Protein AF-A0A659XXM7-F1 (afdb_monomer_lite)

Sequence (68 aa):
KIPRGVLLVGPPGTGKTLLARSVAGEANVPFFTISGSDFVEMFVGVGASRVRDMFDQAKKNAPCIIFI

pLDDT: mean 89.42, std 8.16, range [68.88, 96.81]

Radius of gyration: 13.51 Å; chains: 1; bounding box: 37×32×30 Å

Structure (mmCIF, N/CA/C/O backbone):
data_AF-A0A659XXM7-F1
#
_entry.id   AF-A0A659XXM7-F1
#
loop_
_atom_site.group_PDB
_atom_site.id
_atom_site.type_symbol
_atom_site.label_atom_id
_atom_site.label_alt_id
_atom_site.label_comp_id
_atom_site.label_asym_id
_atom_site.label_entity_id
_atom_site.label_seq_id
_atom_site.pdbx_PDB_ins_code
_atom_site.Cartn_x
_atom_site.Cartn_y
_atom_site.Cartn_z
_atom_site.occupancy
_atom_site.B_iso_or_equiv
_atom_site.auth_seq_id
_atom_site.auth_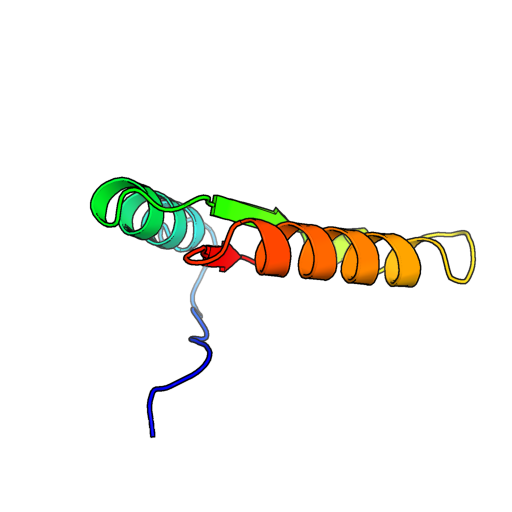comp_id
_atom_site.auth_asym_id
_atom_site.auth_atom_id
_atom_site.pdbx_PDB_model_num
ATOM 1 N N . LYS A 1 1 ? -21.586 -2.771 0.734 1.00 68.88 1 LYS A N 1
ATOM 2 C CA . LYS A 1 1 ? -20.275 -3.459 0.883 1.00 68.88 1 LYS A CA 1
ATOM 3 C C . LYS A 1 1 ? -19.192 -2.393 0.746 1.00 68.88 1 LYS A C 1
ATOM 5 O O . LYS A 1 1 ? -19.238 -1.683 -0.246 1.00 68.88 1 LYS A O 1
ATOM 10 N N . ILE A 1 2 ? -18.304 -2.220 1.728 1.00 83.56 2 ILE A N 1
ATOM 11 C CA . ILE A 1 2 ? -17.254 -1.183 1.679 1.00 83.56 2 ILE A CA 1
ATOM 12 C C . ILE A 1 2 ? -16.142 -1.657 0.720 1.00 83.56 2 ILE A C 1
ATOM 14 O O . ILE A 1 2 ? -15.762 -2.832 0.806 1.00 83.56 2 ILE A O 1
ATOM 18 N N . PRO A 1 3 ? -15.656 -0.814 -0.214 1.00 90.25 3 PRO A N 1
ATOM 19 C CA . PRO A 1 3 ? -14.547 -1.173 -1.096 1.00 90.25 3 PRO A CA 1
ATOM 20 C C . PRO A 1 3 ? -13.281 -1.486 -0.285 1.00 90.25 3 PRO A C 1
ATOM 22 O O . PRO A 1 3 ? -13.019 -0.872 0.744 1.00 90.25 3 PRO A O 1
ATOM 25 N N . ARG A 1 4 ? -12.508 -2.479 -0.737 1.00 87.69 4 ARG A N 1
ATOM 26 C CA . ARG A 1 4 ? -11.328 -3.009 -0.023 1.00 87.69 4 ARG A CA 1
ATOM 27 C C . ARG A 1 4 ? -9.992 -2.486 -0.566 1.00 87.69 4 ARG A C 1
ATOM 29 O O . ARG A 1 4 ? -8.958 -2.807 0.003 1.00 87.69 4 ARG A O 1
ATOM 36 N N . GLY A 1 5 ? -10.002 -1.733 -1.665 1.00 92.44 5 GLY A N 1
ATOM 37 C CA . GLY A 1 5 ? -8.789 -1.249 -2.316 1.00 92.44 5 GLY A CA 1
ATOM 38 C C . GLY A 1 5 ? -9.087 -0.292 -3.465 1.00 92.44 5 GLY A C 1
ATOM 39 O O . GLY A 1 5 ? -10.216 -0.228 -3.956 1.00 92.44 5 GLY A O 1
ATOM 40 N N . VAL A 1 6 ? -8.058 0.450 -3.867 1.00 93.69 6 VAL A N 1
ATOM 41 C CA . VAL A 1 6 ? -8.076 1.432 -4.956 1.00 93.69 6 VAL A CA 1
ATOM 42 C C . VAL A 1 6 ? -6.808 1.238 -5.783 1.00 93.69 6 VAL A C 1
ATOM 44 O O . VAL A 1 6 ? -5.753 0.952 -5.225 1.00 93.69 6 VAL A O 1
ATOM 47 N N . LEU A 1 7 ? -6.907 1.401 -7.102 1.00 94.94 7 LEU A N 1
ATOM 48 C CA . LEU A 1 7 ? -5.764 1.382 -8.012 1.00 94.94 7 LEU A CA 1
ATOM 49 C C . LEU A 1 7 ? -5.489 2.803 -8.517 1.00 94.94 7 LEU A C 1
ATOM 51 O O . LEU A 1 7 ? -6.372 3.434 -9.095 1.00 94.94 7 LEU A O 1
ATOM 55 N N . LEU A 1 8 ? -4.265 3.297 -8.320 1.00 93.94 8 LEU A N 1
ATOM 56 C CA . LEU A 1 8 ? -3.821 4.601 -8.821 1.00 93.94 8 LEU A CA 1
ATOM 57 C C . LEU A 1 8 ? -2.947 4.407 -10.067 1.00 93.94 8 LEU A C 1
ATOM 59 O O . LEU A 1 8 ? -1.852 3.856 -9.974 1.00 93.94 8 LEU A O 1
ATOM 63 N N . VAL A 1 9 ? -3.399 4.893 -11.226 1.00 95.50 9 VAL A N 1
ATOM 64 C CA . VAL A 1 9 ? -2.691 4.753 -12.514 1.00 95.50 9 VAL A CA 1
ATOM 65 C C . VAL A 1 9 ? -2.329 6.125 -13.075 1.00 95.50 9 VAL A C 1
ATOM 67 O O . VAL A 1 9 ? -3.117 7.063 -13.008 1.00 95.50 9 VAL A O 1
ATOM 70 N N . GLY A 1 10 ? -1.125 6.249 -13.632 1.00 95.44 10 GLY A N 1
ATOM 71 C CA . GLY A 1 10 ? -0.678 7.447 -14.344 1.00 95.44 10 GLY A CA 1
ATOM 72 C C . GLY A 1 10 ? 0.848 7.534 -14.446 1.00 95.44 10 GLY A C 1
ATOM 73 O O . GLY A 1 10 ? 1.534 6.751 -13.779 1.00 95.44 10 GLY A O 1
ATOM 74 N N . PRO A 1 11 ? 1.390 8.498 -15.215 1.00 96.25 11 PRO A N 1
ATOM 75 C CA . PRO A 1 11 ? 2.832 8.705 -15.388 1.00 96.25 11 PRO A CA 1
ATOM 76 C C . PRO A 1 11 ? 3.607 8.813 -14.060 1.00 96.25 11 PRO A C 1
ATOM 78 O O . PRO A 1 11 ? 3.029 9.199 -13.038 1.00 96.25 11 PRO A O 1
ATOM 81 N N . PRO A 1 12 ? 4.907 8.479 -14.012 1.00 93.19 12 PRO A N 1
ATOM 82 C CA . PRO A 1 12 ? 5.722 8.728 -12.821 1.00 93.19 12 PRO A CA 1
ATOM 83 C C . PRO A 1 12 ? 5.717 10.225 -12.461 1.00 93.19 12 PRO A C 1
ATOM 85 O O . PRO A 1 12 ? 5.557 11.081 -13.324 1.00 93.19 12 PRO A O 1
ATOM 88 N N . GLY A 1 13 ? 5.844 10.549 -11.172 1.00 93.44 13 GLY A N 1
ATOM 89 C CA . GLY A 1 13 ? 5.853 11.942 -10.701 1.00 93.44 13 GLY A CA 1
ATOM 90 C C . GLY A 1 13 ? 4.478 12.599 -10.500 1.00 93.44 13 GLY A C 1
ATOM 91 O O . GLY A 1 13 ? 4.422 13.692 -9.954 1.00 93.44 13 GLY A O 1
ATOM 92 N N . THR A 1 14 ? 3.356 11.938 -10.818 1.00 95.38 14 THR A N 1
ATOM 93 C CA . THR A 1 14 ? 1.998 12.497 -10.601 1.00 95.38 14 THR A CA 1
ATOM 94 C C . THR A 1 14 ? 1.502 12.472 -9.145 1.00 95.38 14 THR A C 1
ATOM 96 O O . THR A 1 14 ? 0.308 12.591 -8.891 1.00 95.38 14 THR A O 1
ATOM 99 N N . GLY A 1 15 ? 2.387 12.258 -8.167 1.00 94.19 15 GLY A N 1
ATOM 100 C CA . GLY A 1 15 ? 2.031 12.336 -6.745 1.00 94.19 15 GLY A CA 1
ATOM 101 C C . GLY A 1 15 ? 1.220 11.163 -6.175 1.00 94.19 15 GLY A C 1
ATOM 102 O O . GLY A 1 15 ? 0.726 11.280 -5.062 1.00 94.19 15 GLY A O 1
ATOM 103 N N . LYS A 1 16 ? 1.105 10.016 -6.862 1.00 95.69 16 LYS A N 1
ATOM 104 C CA . LYS A 1 16 ? 0.348 8.834 -6.375 1.00 95.69 16 LYS A CA 1
ATOM 105 C C . LYS A 1 16 ? 0.744 8.396 -4.956 1.00 95.69 16 LYS A C 1
ATOM 107 O O . LYS A 1 16 ? -0.111 8.228 -4.093 1.00 95.69 16 LYS A O 1
ATOM 112 N N . THR A 1 17 ? 2.046 8.258 -4.707 1.00 92.94 17 THR A N 1
ATOM 113 C CA . THR A 1 17 ? 2.584 7.878 -3.390 1.00 92.94 17 THR A CA 1
ATOM 114 C C . THR A 1 17 ? 2.370 8.972 -2.346 1.00 92.94 17 THR A C 1
ATOM 116 O O . THR A 1 17 ? 2.111 8.670 -1.183 1.00 92.94 17 THR A O 1
ATOM 119 N N . LEU A 1 18 ? 2.461 10.243 -2.757 1.00 94.88 18 LEU A N 1
ATOM 120 C CA . LEU A 1 18 ? 2.222 11.383 -1.873 1.00 94.88 18 LEU A CA 1
ATOM 121 C C . LEU A 1 18 ? 0.759 11.407 -1.428 1.00 94.88 18 LEU A C 1
ATOM 123 O O . LEU A 1 18 ? 0.497 11.494 -0.239 1.00 94.88 18 LEU A O 1
ATOM 127 N N . LEU A 1 19 ? -0.172 11.227 -2.367 1.00 95.25 19 LEU A N 1
ATOM 128 C CA . LEU A 1 19 ? -1.604 11.171 -2.095 1.00 95.25 19 LEU A CA 1
ATOM 129 C C . LEU A 1 19 ? -1.937 10.069 -1.087 1.00 95.25 19 LEU A C 1
ATOM 131 O O . LEU A 1 19 ? -2.612 10.337 -0.100 1.00 95.25 19 LEU A O 1
ATOM 135 N N . ALA A 1 20 ? -1.424 8.851 -1.285 1.00 94.56 20 ALA A N 1
ATOM 136 C CA . ALA A 1 20 ? -1.669 7.746 -0.358 1.00 94.56 20 ALA A CA 1
ATOM 137 C C . ALA A 1 20 ? -1.147 8.042 1.062 1.00 94.56 20 ALA A C 1
ATOM 139 O O . ALA A 1 20 ? -1.839 7.779 2.046 1.00 94.56 20 ALA A O 1
ATOM 140 N N . ARG A 1 21 ? 0.046 8.641 1.169 1.00 94.69 21 ARG A N 1
ATOM 141 C CA . ARG A 1 21 ? 0.645 9.031 2.452 1.00 94.69 21 ARG A CA 1
ATOM 142 C C . ARG A 1 21 ? -0.128 10.160 3.132 1.00 94.69 21 ARG A C 1
ATOM 144 O O . ARG A 1 21 ? -0.372 10.081 4.331 1.00 94.69 21 ARG A O 1
ATOM 151 N N . SER A 1 22 ? -0.517 11.187 2.380 1.00 96.12 22 SER A N 1
ATOM 152 C CA . SER A 1 22 ? -1.311 12.306 2.890 1.00 96.12 22 SER A CA 1
ATOM 153 C C . SER A 1 22 ? -2.657 11.822 3.414 1.00 96.12 22 SER A C 1
ATOM 155 O O . SER A 1 22 ? -3.027 12.182 4.520 1.00 96.12 22 SER A O 1
ATOM 157 N N . VAL A 1 23 ? -3.346 10.934 2.689 1.00 94.94 23 VAL A N 1
ATOM 158 C CA . VAL A 1 23 ? -4.618 10.349 3.148 1.00 94.94 23 VAL A CA 1
ATOM 159 C C . VAL A 1 23 ? -4.446 9.585 4.463 1.00 94.94 23 VAL A C 1
ATOM 161 O O . VAL A 1 23 ? -5.281 9.716 5.353 1.00 94.94 23 VAL A O 1
ATOM 164 N N . ALA A 1 24 ? -3.365 8.816 4.617 1.00 95.25 24 ALA A N 1
ATOM 165 C CA . ALA A 1 24 ? -3.090 8.114 5.870 1.00 95.25 24 ALA A CA 1
ATOM 166 C C . ALA A 1 24 ? -2.792 9.073 7.033 1.00 95.25 24 ALA A C 1
ATOM 168 O O . ALA A 1 24 ? -3.256 8.840 8.147 1.00 95.25 24 ALA A O 1
ATOM 169 N N . GLY A 1 25 ? -2.068 10.164 6.758 1.00 95.25 25 GLY A N 1
ATOM 170 C CA . GLY A 1 25 ? -1.800 11.231 7.723 1.00 95.25 25 GLY A CA 1
ATOM 171 C C . GLY A 1 25 ? -3.070 11.957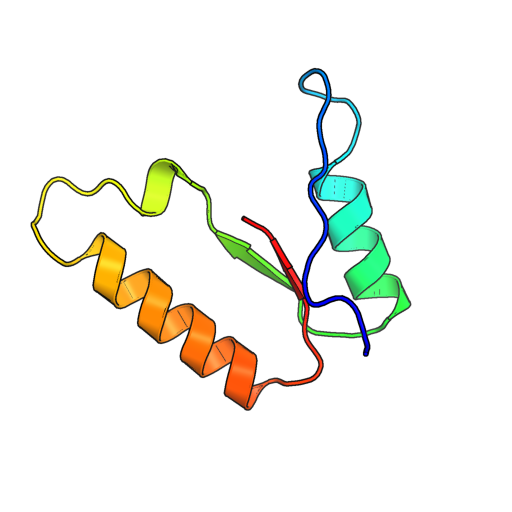 8.170 1.00 95.25 25 GLY A C 1
ATOM 172 O O . GLY A 1 25 ? -3.295 12.092 9.367 1.00 95.25 25 GLY A O 1
ATOM 173 N N . GLU A 1 26 ? -3.935 12.339 7.229 1.00 96.81 26 GLU A N 1
ATOM 174 C CA . GLU A 1 26 ? -5.221 12.995 7.515 1.00 96.81 26 GLU A CA 1
ATOM 175 C C . GLU A 1 26 ? -6.184 12.077 8.279 1.00 96.8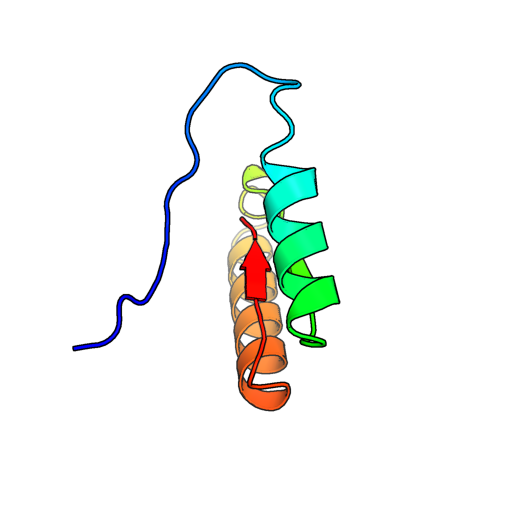1 26 GLU A C 1
ATOM 177 O O . GLU A 1 26 ? -6.891 12.513 9.184 1.00 96.81 26 GLU A O 1
ATOM 182 N N . ALA A 1 27 ? -6.191 10.781 7.956 1.00 94.38 27 ALA A N 1
ATOM 183 C CA . ALA A 1 27 ? -6.968 9.788 8.693 1.00 94.38 27 ALA A CA 1
ATOM 184 C C . ALA A 1 27 ? -6.327 9.391 10.038 1.00 94.38 27 ALA A C 1
ATOM 186 O O . ALA A 1 27 ? -6.947 8.659 10.807 1.00 94.38 27 ALA A O 1
ATOM 187 N N . ASN A 1 28 ? -5.105 9.858 10.321 1.00 95.44 28 ASN A N 1
ATOM 188 C CA . ASN A 1 28 ? -4.294 9.506 11.487 1.00 95.44 28 ASN A CA 1
ATOM 189 C C . ASN A 1 28 ? -4.187 7.986 11.714 1.00 95.44 28 ASN A C 1
ATOM 191 O O . ASN A 1 28 ? -4.329 7.484 12.830 1.00 95.44 28 ASN A O 1
ATOM 195 N N . VAL A 1 29 ? -3.968 7.244 10.626 1.00 96.38 29 VAL A N 1
ATOM 196 C CA . VAL A 1 29 ? -3.818 5.786 10.638 1.00 96.38 29 VAL A CA 1
ATOM 197 C C . VAL A 1 29 ? -2.410 5.380 10.204 1.00 96.38 29 VAL A C 1
ATOM 199 O O . VAL A 1 29 ? -1.794 6.070 9.386 1.00 96.38 29 VAL A O 1
ATOM 202 N N . PRO A 1 30 ? -1.879 4.243 10.687 1.00 96.00 30 PRO A N 1
ATOM 203 C CA . PRO A 1 30 ? -0.595 3.730 10.230 1.00 96.00 30 PRO A CA 1
ATOM 204 C C . PRO A 1 30 ? -0.553 3.545 8.706 1.00 96.00 30 PRO A C 1
ATOM 206 O O . PRO A 1 30 ? -1.494 3.018 8.103 1.00 96.00 30 PRO A O 1
ATOM 209 N N . PHE A 1 31 ? 0.564 3.953 8.099 1.00 95.25 31 PHE A N 1
ATOM 210 C CA . PHE A 1 31 ? 0.822 3.849 6.663 1.00 95.25 31 PHE A CA 1
ATOM 211 C C . PHE A 1 31 ? 1.946 2.845 6.397 1.00 95.25 31 PHE A C 1
ATOM 213 O O . PHE A 1 31 ? 3.113 3.119 6.675 1.00 95.25 31 PHE A O 1
ATOM 220 N N . PHE A 1 32 ? 1.593 1.685 5.851 1.00 94.12 32 PHE A N 1
ATOM 221 C CA . PHE A 1 32 ? 2.539 0.648 5.449 1.00 94.12 32 PHE A CA 1
ATOM 222 C C . PHE A 1 32 ? 2.842 0.776 3.958 1.00 94.12 32 PHE A C 1
ATOM 224 O O . PHE A 1 32 ? 1.924 0.883 3.149 1.00 94.12 32 PHE A O 1
ATOM 231 N N . THR A 1 33 ? 4.118 0.732 3.583 1.00 91.19 33 THR A N 1
ATOM 232 C CA . THR A 1 33 ? 4.555 0.770 2.181 1.00 91.19 33 THR A CA 1
ATOM 233 C C . THR A 1 33 ? 5.389 -0.455 1.854 1.00 91.19 33 THR A C 1
ATOM 235 O O . THR A 1 33 ? 6.327 -0.756 2.591 1.00 91.19 33 THR A O 1
ATOM 238 N N . ILE A 1 34 ? 5.102 -1.110 0.736 1.00 89.00 34 ILE A N 1
ATOM 239 C CA . ILE A 1 34 ? 5.945 -2.156 0.149 1.00 89.00 34 ILE A CA 1
ATOM 240 C C . ILE A 1 34 ? 6.113 -1.862 -1.331 1.00 89.00 34 ILE A C 1
ATOM 242 O O . ILE A 1 34 ? 5.176 -1.390 -1.963 1.00 89.00 34 ILE A O 1
ATOM 246 N N . SER A 1 35 ? 7.293 -2.109 -1.886 1.00 86.38 35 SER A N 1
ATOM 247 C CA . SER A 1 35 ? 7.478 -2.014 -3.328 1.00 86.38 35 SER A CA 1
ATOM 248 C C . SER A 1 35 ? 7.124 -3.343 -3.984 1.00 86.38 35 SER A C 1
ATOM 250 O O . SER A 1 35 ? 7.515 -4.401 -3.495 1.00 86.38 35 SER A O 1
ATOM 252 N N . GLY A 1 36 ? 6.474 -3.308 -5.151 1.00 81.19 36 GLY A N 1
ATOM 253 C CA . GLY A 1 36 ? 6.281 -4.481 -6.018 1.00 81.19 36 GLY A CA 1
ATOM 254 C C . GLY A 1 36 ? 7.573 -5.261 -6.328 1.00 81.19 36 GLY A C 1
ATOM 255 O O . GLY A 1 36 ? 7.538 -6.471 -6.541 1.00 81.19 36 GLY A O 1
ATOM 256 N N . SER A 1 37 ? 8.730 -4.594 -6.299 1.00 81.50 37 SER A N 1
ATOM 257 C CA . SER A 1 37 ? 10.041 -5.238 -6.446 1.00 81.50 37 SER A CA 1
ATOM 258 C C . SER A 1 37 ? 10.428 -6.111 -5.253 1.00 81.50 37 SER A C 1
ATOM 260 O O . SER A 1 37 ? 11.127 -7.100 -5.436 1.00 81.50 37 SER A O 1
ATOM 262 N N . ASP A 1 38 ? 9.946 -5.796 -4.049 1.00 77.25 38 ASP A N 1
ATOM 263 C CA . ASP A 1 38 ? 10.300 -6.511 -2.812 1.00 77.25 38 ASP A CA 1
ATOM 264 C C . ASP A 1 38 ? 9.688 -7.922 -2.765 1.00 77.25 38 ASP A C 1
ATOM 266 O O . ASP A 1 38 ? 10.046 -8.755 -1.931 1.00 77.25 38 ASP A O 1
ATOM 270 N N . PHE A 1 39 ? 8.758 -8.199 -3.681 1.00 69.19 39 PHE A N 1
ATOM 271 C CA . PHE A 1 39 ? 8.160 -9.512 -3.887 1.00 69.19 39 PHE A CA 1
ATOM 272 C C . PHE A 1 39 ? 9.081 -10.449 -4.687 1.00 69.19 39 PHE A C 1
ATOM 274 O O . PHE A 1 39 ? 8.894 -11.666 -4.635 1.00 69.19 39 PHE A O 1
ATOM 281 N N . VAL A 1 40 ? 10.062 -9.905 -5.419 1.00 69.88 40 VAL A N 1
ATOM 282 C CA . VAL A 1 40 ? 10.977 -10.652 -6.289 1.00 69.88 40 VAL A CA 1
ATOM 283 C C . VAL A 1 40 ? 12.349 -10.722 -5.623 1.00 69.88 40 VAL A C 1
ATOM 285 O O . VAL A 1 40 ? 13.160 -9.807 -5.715 1.00 69.88 40 VAL A O 1
ATOM 288 N N . GLU A 1 41 ? 12.610 -11.835 -4.945 1.00 69.12 41 GLU A N 1
ATOM 289 C CA . GLU A 1 41 ? 13.870 -12.104 -4.245 1.00 69.12 41 GLU A CA 1
ATOM 290 C C . GLU A 1 41 ? 14.590 -13.301 -4.886 1.00 69.12 41 GLU A C 1
ATOM 292 O O . GLU A 1 41 ? 13.952 -14.224 -5.397 1.00 69.12 41 GLU A O 1
ATOM 297 N N . MET A 1 42 ? 15.929 -13.302 -4.834 1.00 69.50 42 MET A N 1
ATOM 298 C CA . MET A 1 42 ? 16.769 -14.397 -5.353 1.00 69.50 42 MET A CA 1
ATOM 299 C C . MET A 1 42 ? 16.520 -15.717 -4.601 1.00 69.50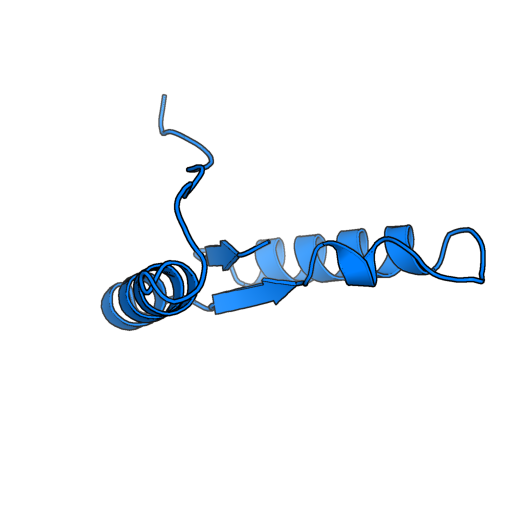 42 MET A C 1
ATOM 301 O O . MET A 1 42 ? 16.710 -16.801 -5.151 1.00 69.50 42 MET A O 1
ATOM 305 N N . PHE A 1 43 ? 16.068 -15.626 -3.348 1.00 69.94 43 PHE A N 1
ATOM 306 C CA . PHE A 1 43 ? 15.769 -16.768 -2.495 1.00 69.94 43 PHE A CA 1
ATOM 307 C C . PHE A 1 43 ? 14.269 -17.065 -2.478 1.00 69.94 43 PHE A C 1
ATOM 309 O O . PHE A 1 43 ? 13.442 -16.234 -2.086 1.00 69.94 43 PHE A O 1
ATOM 316 N N . VAL A 1 44 ? 13.924 -18.290 -2.876 1.00 74.44 44 VAL A N 1
ATOM 317 C CA . VAL A 1 44 ? 12.542 -18.775 -2.933 1.00 74.44 44 VAL A CA 1
ATOM 318 C C . VAL A 1 44 ? 11.862 -18.607 -1.571 1.00 74.44 44 VAL A C 1
ATOM 320 O O . VAL A 1 44 ? 12.383 -19.020 -0.539 1.00 74.44 44 VAL A O 1
ATOM 323 N N . GLY A 1 45 ? 10.671 -18.005 -1.569 1.00 74.81 45 GLY A N 1
ATOM 324 C CA . GLY A 1 45 ? 9.814 -17.899 -0.384 1.00 74.81 45 GLY A CA 1
ATOM 325 C C . GLY A 1 45 ? 10.103 -16.721 0.553 1.00 74.81 45 GLY A C 1
ATOM 326 O O . GLY A 1 45 ? 9.233 -16.396 1.362 1.00 74.81 45 GLY A O 1
ATOM 327 N N . VAL A 1 46 ? 11.240 -16.029 0.414 1.00 81.88 46 VAL A N 1
ATOM 328 C CA . VAL A 1 46 ? 11.585 -14.869 1.262 1.00 81.88 46 VAL A CA 1
ATOM 329 C C . VAL A 1 46 ? 10.648 -13.688 0.999 1.00 81.88 46 VAL A C 1
ATOM 331 O O . VAL A 1 46 ? 10.058 -13.156 1.942 1.00 81.88 46 VAL A O 1
ATOM 334 N N . GLY A 1 47 ? 10.419 -13.343 -0.274 1.00 81.81 47 GLY A N 1
ATOM 335 C CA . GLY A 1 47 ? 9.468 -12.289 -0.652 1.00 81.81 47 GLY A CA 1
ATOM 336 C C . GLY A 1 47 ? 8.050 -12.585 -0.149 1.00 81.81 47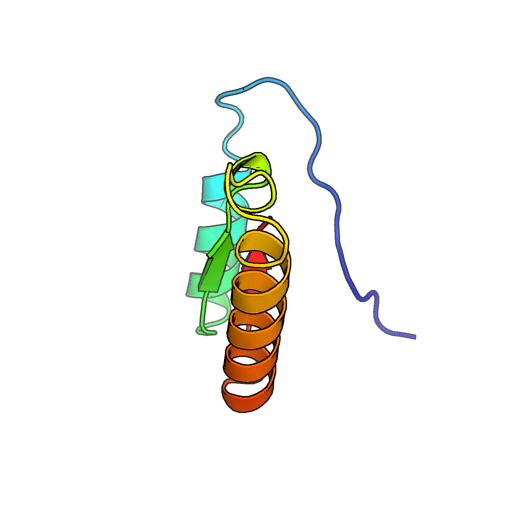 GLY A C 1
ATOM 337 O O . GLY A 1 47 ? 7.412 -11.744 0.479 1.00 81.81 47 GLY A O 1
ATOM 338 N N . ALA A 1 48 ? 7.585 -13.829 -0.308 1.00 83.88 48 ALA A N 1
ATOM 339 C CA . ALA A 1 48 ? 6.264 -14.247 0.163 1.00 83.88 48 ALA A CA 1
ATOM 340 C C . ALA A 1 48 ? 6.117 -14.193 1.697 1.00 83.88 48 ALA A C 1
ATOM 342 O O . ALA A 1 48 ? 5.028 -13.893 2.188 1.00 83.88 48 ALA A O 1
ATOM 343 N N . SER A 1 49 ? 7.183 -14.478 2.458 1.00 86.81 49 SER A N 1
ATOM 344 C CA . SER A 1 49 ? 7.153 -14.364 3.922 1.00 86.81 49 SER A CA 1
ATOM 345 C C . SER A 1 49 ? 7.000 -12.917 4.369 1.00 86.81 49 SER A C 1
ATOM 347 O O . SER A 1 49 ? 6.092 -12.626 5.141 1.00 86.81 49 SER A O 1
ATOM 349 N N . ARG A 1 50 ? 7.798 -11.995 3.812 1.00 83.88 50 ARG A N 1
ATOM 350 C CA . ARG A 1 50 ? 7.730 -10.569 4.173 1.00 83.88 50 ARG A CA 1
ATOM 351 C C . ARG A 1 50 ? 6.348 -9.972 3.951 1.00 83.88 50 ARG A C 1
ATOM 353 O O . ARG A 1 50 ? 5.868 -9.206 4.781 1.00 83.88 50 ARG A O 1
ATOM 360 N N . VAL A 1 51 ? 5.695 -10.344 2.851 1.00 86.69 51 VAL A N 1
ATOM 361 C CA . VAL A 1 51 ? 4.329 -9.901 2.555 1.00 86.69 51 VAL A CA 1
ATOM 362 C C . VAL A 1 51 ? 3.374 -10.388 3.636 1.00 86.69 51 VAL A C 1
ATOM 364 O O . VAL A 1 51 ? 2.618 -9.590 4.180 1.00 86.69 51 VAL A O 1
ATOM 367 N N . ARG A 1 52 ? 3.428 -11.676 3.998 1.00 89.44 52 ARG A N 1
ATOM 368 C CA . ARG A 1 52 ? 2.579 -12.219 5.069 1.00 89.44 52 ARG A CA 1
ATOM 369 C C . ARG A 1 52 ? 2.815 -11.499 6.394 1.00 89.44 52 ARG A C 1
ATOM 371 O O . ARG A 1 52 ? 1.847 -11.048 7.001 1.00 89.44 52 ARG A O 1
ATOM 378 N N . ASP A 1 53 ? 4.074 -11.313 6.776 1.00 91.12 53 ASP A N 1
ATOM 379 C CA . ASP A 1 53 ? 4.442 -10.650 8.027 1.00 91.12 53 ASP A CA 1
ATOM 380 C C . ASP A 1 53 ? 3.942 -9.199 8.064 1.00 91.12 53 ASP A C 1
ATOM 382 O O . ASP A 1 53 ? 3.398 -8.751 9.075 1.00 91.12 53 ASP A O 1
ATOM 386 N N . MET A 1 54 ? 4.051 -8.474 6.946 1.00 91.06 54 MET A N 1
ATOM 387 C CA . MET A 1 54 ? 3.544 -7.106 6.829 1.00 91.06 54 MET A CA 1
ATOM 388 C C . MET A 1 54 ? 2.016 -7.049 6.929 1.00 91.06 54 MET A C 1
ATOM 390 O O . MET A 1 54 ? 1.485 -6.234 7.684 1.00 91.06 54 MET A O 1
ATOM 394 N N . PHE A 1 55 ? 1.295 -7.943 6.248 1.00 92.50 55 PHE A N 1
ATOM 395 C CA . PHE A 1 55 ? -0.163 -8.016 6.368 1.00 92.50 55 PHE A CA 1
ATOM 396 C C . PHE A 1 55 ? -0.614 -8.403 7.783 1.00 92.50 55 PHE A C 1
ATOM 398 O O . PHE A 1 55 ? -1.636 -7.904 8.258 1.00 92.50 55 PHE A O 1
ATOM 405 N N . ASP A 1 56 ? 0.130 -9.254 8.486 1.00 94.94 56 ASP A N 1
ATOM 406 C CA . ASP A 1 56 ? -0.186 -9.624 9.865 1.00 94.94 56 ASP A CA 1
ATOM 407 C C . ASP A 1 56 ? 0.104 -8.489 10.854 1.00 94.94 56 ASP A C 1
ATOM 409 O O . ASP A 1 56 ? -0.670 -8.282 11.793 1.00 94.94 56 ASP A O 1
ATOM 413 N N . GLN A 1 57 ? 1.145 -7.685 10.620 1.00 93.00 57 GLN A N 1
ATOM 414 C CA . GLN A 1 57 ? 1.356 -6.432 11.349 1.00 93.00 57 GLN A CA 1
ATOM 415 C C . GLN A 1 57 ? 0.246 -5.416 11.057 1.00 93.00 57 GLN A C 1
ATOM 417 O O . GLN A 1 57 ? -0.279 -4.804 11.986 1.00 93.00 57 GLN A O 1
ATOM 422 N N . ALA A 1 58 ? -0.167 -5.265 9.800 1.00 94.12 58 ALA A N 1
ATOM 423 C CA . ALA A 1 58 ? -1.233 -4.347 9.417 1.00 94.12 58 ALA A CA 1
ATOM 424 C C . ALA A 1 58 ? -2.574 -4.717 10.076 1.00 94.12 58 ALA A C 1
ATOM 426 O O . ALA A 1 58 ? -3.257 -3.845 10.611 1.00 94.12 58 ALA A O 1
ATOM 427 N N . LYS A 1 59 ? -2.919 -6.013 10.134 1.00 94.19 59 LYS A N 1
ATOM 428 C CA . LYS A 1 59 ? -4.114 -6.501 10.851 1.00 94.19 59 LYS A CA 1
ATOM 429 C C . LYS A 1 59 ? -4.087 -6.158 12.342 1.00 94.19 59 LYS A C 1
ATOM 431 O O . LYS A 1 59 ? -5.123 -5.793 12.887 1.00 94.19 59 LYS A O 1
ATOM 436 N N . LYS A 1 60 ? -2.925 -6.274 12.999 1.00 96.00 60 LYS A N 1
ATOM 437 C CA . LYS A 1 60 ? -2.759 -5.930 14.426 1.00 96.00 60 LYS A CA 1
ATOM 438 C C . LYS A 1 60 ? -2.876 -4.427 14.686 1.00 96.00 60 LYS A C 1
ATOM 440 O O . LYS A 1 60 ? -3.322 -4.039 15.756 1.00 96.00 60 LYS A O 1
ATOM 445 N N . ASN A 1 61 ? -2.502 -3.604 13.707 1.00 93.81 61 ASN A N 1
ATOM 446 C CA . ASN A 1 61 ? -2.531 -2.143 13.778 1.00 93.81 61 ASN A CA 1
ATOM 447 C C . ASN A 1 61 ? -3.748 -1.537 13.053 1.00 93.81 61 ASN A C 1
ATOM 449 O O . ASN A 1 61 ? -3.684 -0.405 12.579 1.00 93.81 61 ASN A O 1
ATOM 453 N N . ALA A 1 62 ? -4.842 -2.290 12.904 1.00 91.81 62 ALA A N 1
ATOM 454 C CA . ALA A 1 62 ? -6.055 -1.782 12.276 1.00 91.81 62 ALA A CA 1
ATOM 455 C C . ALA A 1 62 ? -6.722 -0.705 13.162 1.00 91.81 62 ALA A C 1
ATOM 457 O O . ALA A 1 62 ? -6.812 -0.904 14.375 1.00 91.81 62 ALA A O 1
ATOM 458 N N . PRO A 1 63 ? -7.252 0.393 12.586 1.00 93.38 63 PRO A N 1
ATOM 459 C CA . PRO A 1 63 ? -7.333 0.715 11.153 1.00 93.38 63 PRO A CA 1
ATOM 460 C C . PRO A 1 63 ? -6.004 1.233 10.572 1.00 93.38 63 PRO A C 1
ATOM 462 O O . PRO A 1 63 ? -5.338 2.037 11.206 1.00 93.38 63 PRO A O 1
ATOM 465 N N . CYS A 1 64 ? -5.637 0.810 9.355 1.00 94.69 64 CYS A N 1
ATOM 466 C CA . CYS A 1 64 ? -4.392 1.197 8.673 1.00 94.69 64 CYS A CA 1
ATOM 467 C C . CYS A 1 64 ? -4.542 1.220 7.140 1.00 94.69 64 CYS A C 1
ATOM 469 O O . CYS A 1 64 ? -5.519 0.699 6.594 1.00 94.69 64 CYS A O 1
ATOM 471 N N . ILE A 1 65 ? -3.562 1.807 6.445 1.00 95.06 65 ILE A N 1
ATOM 472 C CA . ILE A 1 65 ? -3.466 1.831 4.977 1.00 95.06 65 ILE A CA 1
ATOM 473 C C . ILE A 1 65 ? -2.201 1.093 4.539 1.00 95.06 65 ILE A C 1
ATOM 475 O O . ILE A 1 65 ? -1.118 1.350 5.060 1.00 95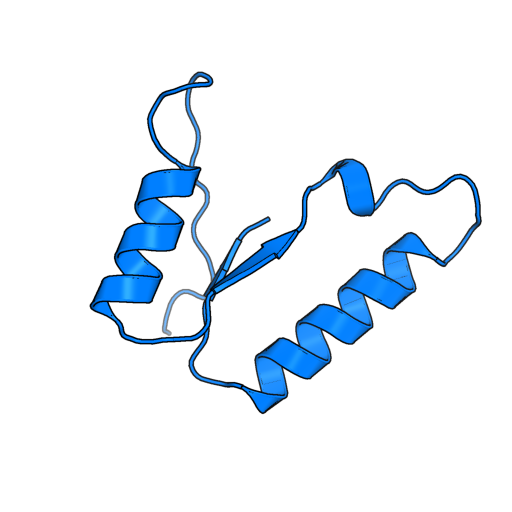.06 65 ILE A O 1
ATOM 479 N N . ILE A 1 66 ? -2.339 0.202 3.553 1.00 94.62 66 ILE A N 1
ATOM 480 C CA . ILE A 1 66 ? -1.222 -0.479 2.889 1.00 94.62 66 ILE A CA 1
ATOM 481 C C . ILE A 1 66 ? -1.115 0.061 1.462 1.00 94.62 66 ILE A C 1
ATOM 483 O O . ILE A 1 66 ? -2.090 0.024 0.711 1.00 94.62 66 ILE A O 1
ATOM 487 N N . PHE A 1 67 ? 0.065 0.547 1.094 1.00 94.56 67 PHE A N 1
ATOM 488 C CA . PHE A 1 67 ? 0.412 0.997 -0.248 1.00 94.56 67 PHE A CA 1
ATOM 489 C C . PHE A 1 67 ? 1.421 0.027 -0.872 1.00 94.56 67 PHE A C 1
ATOM 491 O O . PHE A 1 67 ? 2.442 -0.280 -0.251 1.00 94.56 67 PHE A O 1
ATOM 498 N N . ILE A 1 68 ? 1.103 -0.454 -2.076 1.00 91.31 68 ILE A N 1
ATOM 499 C CA . ILE A 1 68 ? 1.877 -1.425 -2.868 1.00 91.31 68 ILE A CA 1
ATOM 500 C C . ILE A 1 68 ? 2.311 -0.755 -4.173 1.00 91.31 68 ILE A C 1
ATOM 502 O O . ILE A 1 68 ? 1.462 -0.028 -4.742 1.00 91.31 68 ILE A O 1
#

Foldseek 3Di:
DDDDDDDDDDDPPPCPVVVQVVVCVVVVAAEAEDDPCLLDDPDPCPSVVVVVVSVVVPVVRPPHHYYD

Secondary structure (DSSP, 8-state):
---------SSTTSSHHHHHHHHHHHTT--EEE--GGGG--SSTTHHHHHHHHHHHHHHHT-S-EEE-